Protein AF-A0A6B3L4L0-F1 (afdb_monomer_lite)

Organism: NCBI:txid2707525

Radius of gyration: 47.32 Å; chains: 1; bounding box: 108×84×125 Å

Sequence (169 aa):
MQHENDSDDEWGVDAAGSRSFTLDTERAIAKLERERYAVWNPTPVGKPAIDRDLPELSWPERTVEVLVYSVLSFEYWLSPGGLLREWIRLNVAVGVVLMVCAVILVPSLTAVLKGAVEWTLLSAEVAQNMTNMMTAMPPIILALGSMILLFKVIKRYWLNRRYEVYPSH

Foldseek 3Di:
DDDDPPDPPPPPPPPVVVVVVVVVVVVVVVVVVVVVVVVDDQDFQPDQDQDPCLVVDDPVVNVVSVVVSVVSNVCCVVCRRNVVVVVVVVVVVVVVVVVVVCVVVVVVVVVVVVVVVVVVVVVVVVVVVVVCVVVVVVVVVVVVVVVVVVVVVVVVVVVVVVVVPDDDD

pLDDT: mean 82.13, std 14.22, range [46.34, 97.69]

Structure (mmCIF, N/CA/C/O backbone):
data_AF-A0A6B3L4L0-F1
#
_entry.id   AF-A0A6B3L4L0-F1
#
loop_
_atom_site.group_PDB
_atom_site.id
_atom_site.type_symbol
_atom_site.label_atom_id
_atom_site.label_alt_id
_atom_site.label_comp_id
_atom_site.label_asym_id
_atom_site.label_entity_id
_atom_site.label_seq_id
_atom_site.pdbx_PDB_ins_code
_atom_site.Cartn_x
_atom_site.Cartn_y
_atom_site.Cartn_z
_atom_site.occupancy
_atom_site.B_iso_or_equiv
_atom_site.auth_seq_id
_atom_site.auth_comp_id
_atom_site.auth_asym_id
_atom_site.auth_atom_id
_atom_site.pdbx_PDB_model_num
ATOM 1 N N . MET A 1 1 ? -39.973 63.651 -34.130 1.00 46.34 1 MET A N 1
ATOM 2 C CA . MET A 1 1 ? -38.992 62.549 -34.173 1.00 46.34 1 MET A CA 1
ATOM 3 C C . MET A 1 1 ? -38.948 61.950 -32.780 1.00 46.34 1 MET A C 1
ATOM 5 O O . MET A 1 1 ? -38.243 62.456 -31.920 1.00 46.34 1 MET A O 1
ATOM 9 N N . GLN A 1 2 ? -39.842 60.990 -32.548 1.00 47.62 2 GLN A N 1
ATOM 10 C CA . GLN A 1 2 ? -39.912 60.161 -31.349 1.00 47.62 2 GLN A CA 1
ATOM 11 C C . GLN A 1 2 ? -38.897 59.031 -31.510 1.00 47.62 2 GLN A C 1
ATOM 13 O O . GLN A 1 2 ? -38.941 58.329 -32.516 1.00 47.62 2 GLN A O 1
ATOM 18 N N . HIS A 1 3 ? -37.989 58.888 -30.548 1.00 47.09 3 HIS A N 1
ATOM 19 C CA . HIS A 1 3 ? -37.253 57.648 -30.345 1.00 47.09 3 HIS A CA 1
ATOM 20 C C . HIS A 1 3 ? -37.710 57.083 -29.005 1.00 47.09 3 HIS A C 1
ATOM 22 O O . HIS A 1 3 ? -37.298 57.525 -27.935 1.00 47.09 3 HIS A O 1
ATOM 28 N N . GLU A 1 4 ? -38.671 56.181 -29.131 1.00 53.53 4 GLU A N 1
ATOM 29 C CA . GLU A 1 4 ? -39.141 55.228 -28.138 1.00 53.53 4 GLU A CA 1
ATOM 30 C C . GLU A 1 4 ? -37.953 54.315 -27.813 1.00 53.53 4 GLU A C 1
ATOM 32 O O . GLU A 1 4 ? -37.432 53.633 -28.696 1.00 53.53 4 GLU A O 1
ATOM 37 N N . ASN A 1 5 ? -37.437 54.417 -26.589 1.00 57.16 5 ASN A N 1
ATOM 38 C CA . ASN A 1 5 ? -36.381 53.551 -26.080 1.00 57.16 5 ASN A CA 1
ATOM 39 C C . ASN A 1 5 ? -37.052 52.564 -25.128 1.00 57.16 5 ASN A C 1
ATOM 41 O O . ASN A 1 5 ? -37.201 52.834 -23.939 1.00 57.16 5 ASN A O 1
ATOM 45 N N . ASP A 1 6 ? -37.550 51.493 -25.731 1.00 62.97 6 ASP A N 1
ATOM 46 C CA . ASP A 1 6 ? -38.245 50.373 -25.116 1.00 62.97 6 ASP A CA 1
ATOM 47 C C . ASP A 1 6 ? -37.233 49.224 -25.012 1.00 62.97 6 ASP A C 1
ATOM 49 O O . ASP A 1 6 ? -36.971 48.543 -26.002 1.00 62.97 6 ASP A O 1
ATOM 53 N N . SER A 1 7 ? -36.550 49.100 -23.868 1.00 57.28 7 SER A N 1
ATOM 54 C CA . SER A 1 7 ? -35.726 47.925 -23.536 1.00 57.28 7 SER A CA 1
ATOM 55 C C . SER A 1 7 ? -35.239 47.960 -22.081 1.00 57.28 7 SER A C 1
ATOM 57 O O . SER A 1 7 ? -34.038 47.873 -21.824 1.00 57.28 7 SER A O 1
ATOM 59 N N . ASP A 1 8 ? -36.160 48.082 -21.128 1.00 56.62 8 ASP A N 1
ATOM 60 C CA . ASP A 1 8 ? -35.908 47.692 -19.736 1.00 56.62 8 ASP A CA 1
ATOM 61 C C . ASP A 1 8 ? -36.562 46.321 -19.506 1.00 56.62 8 ASP A C 1
ATOM 63 O O . ASP A 1 8 ? -37.454 46.160 -18.677 1.00 56.62 8 ASP A O 1
ATOM 67 N N . ASP A 1 9 ? -36.121 45.320 -20.281 1.00 55.75 9 ASP A N 1
ATOM 68 C CA . ASP A 1 9 ? -36.384 43.911 -19.986 1.00 55.75 9 ASP A CA 1
ATOM 69 C C . ASP A 1 9 ? -35.550 43.527 -18.761 1.00 55.75 9 ASP A C 1
ATOM 71 O O . ASP A 1 9 ? -34.417 43.039 -18.813 1.00 55.75 9 ASP A O 1
ATOM 75 N N . GLU A 1 10 ? -36.158 43.864 -17.634 1.00 51.59 10 GLU A N 1
ATOM 76 C CA . GLU A 1 10 ? -36.036 43.302 -16.310 1.00 51.59 10 GLU A CA 1
ATOM 77 C C . GLU A 1 10 ? -35.710 41.802 -16.393 1.00 51.59 10 GLU A C 1
ATOM 79 O O . GLU A 1 10 ? -36.584 40.938 -16.481 1.00 51.59 10 GLU A O 1
ATOM 84 N N . TRP A 1 11 ? -34.413 41.480 -16.357 1.00 51.66 11 TRP A N 1
ATOM 85 C CA . TRP A 1 11 ? -33.922 40.145 -16.033 1.00 51.66 11 TRP A CA 1
ATOM 86 C C . TRP A 1 11 ? -34.330 39.840 -14.591 1.00 51.66 11 TRP A C 1
ATOM 88 O O . TRP A 1 11 ? -33.534 39.969 -13.657 1.00 51.66 11 TRP A O 1
ATOM 98 N N . GLY A 1 12 ? -35.589 39.442 -14.413 1.00 52.31 12 GLY A N 1
ATOM 99 C CA . GLY A 1 12 ? -36.105 38.765 -13.237 1.00 52.31 12 GLY A CA 1
ATOM 100 C C . GLY A 1 12 ? -35.397 37.426 -13.100 1.00 52.31 12 GLY A C 1
ATOM 101 O O . GLY A 1 12 ? -35.958 36.376 -13.385 1.00 52.31 12 GLY A O 1
ATOM 102 N N . VAL A 1 13 ? -34.123 37.467 -12.709 1.00 56.69 13 VAL A N 1
ATOM 103 C 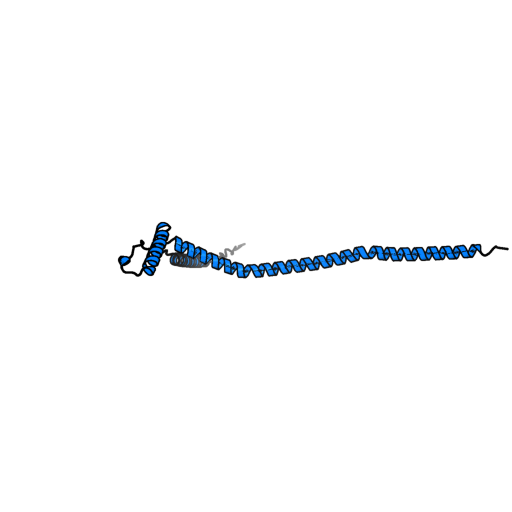CA . VAL A 1 13 ? -33.385 36.302 -12.245 1.00 56.69 13 VAL A CA 1
ATOM 104 C C . VAL A 1 13 ? -34.096 35.869 -10.977 1.00 56.69 13 VAL A C 1
ATOM 106 O O . VAL A 1 13 ? -34.010 36.532 -9.943 1.00 56.69 13 VAL A O 1
ATOM 109 N N . ASP A 1 14 ? -34.860 34.792 -11.106 1.00 59.25 14 ASP A N 1
ATOM 110 C CA . ASP A 1 14 ? -35.732 34.206 -10.103 1.00 59.25 14 ASP A CA 1
ATOM 111 C C . ASP A 1 14 ? -35.041 34.067 -8.735 1.00 59.25 14 ASP A C 1
ATOM 113 O O . ASP A 1 14 ? -34.492 33.023 -8.373 1.00 59.25 14 ASP A O 1
ATOM 117 N N . ALA A 1 15 ? -35.139 35.106 -7.900 1.00 55.16 15 ALA A N 1
ATOM 118 C CA . ALA A 1 15 ? -34.715 35.074 -6.498 1.00 55.16 15 ALA A CA 1
ATOM 119 C C . ALA A 1 15 ? -35.488 34.011 -5.683 1.00 55.16 15 ALA A C 1
ATOM 121 O O . ALA A 1 15 ? -35.109 33.675 -4.558 1.00 55.16 15 ALA A O 1
ATOM 122 N N . ALA A 1 16 ? -36.563 33.459 -6.258 1.00 55.69 16 ALA A N 1
ATOM 123 C CA . ALA A 1 16 ? -37.309 32.326 -5.731 1.00 55.69 16 ALA A CA 1
ATOM 124 C C . ALA A 1 16 ? -36.512 31.007 -5.791 1.00 55.69 16 ALA A C 1
ATOM 126 O O . ALA A 1 16 ? -36.544 30.247 -4.823 1.00 55.69 16 ALA A O 1
ATOM 127 N N . GLY A 1 17 ? -35.742 30.758 -6.860 1.00 55.22 17 GLY A N 1
ATOM 128 C CA . GLY A 1 17 ? -34.971 29.517 -7.031 1.00 55.22 17 GLY A CA 1
ATOM 129 C C . GLY A 1 17 ? -33.758 29.416 -6.100 1.00 55.22 17 GLY A C 1
ATOM 130 O O . GLY A 1 17 ? -33.412 28.334 -5.627 1.00 55.22 17 GLY A O 1
ATOM 131 N N . SER A 1 18 ? -33.151 30.555 -5.750 1.00 57.34 18 SER A N 1
ATOM 132 C CA . SER A 1 18 ? -32.036 30.580 -4.794 1.00 57.34 18 SER A CA 1
ATOM 133 C C . SER A 1 18 ? -32.479 30.291 -3.355 1.00 57.34 18 SER A C 1
ATOM 135 O O . SER A 1 18 ? -31.685 29.758 -2.585 1.00 57.34 18 SER A O 1
ATOM 137 N N . ARG A 1 19 ? -33.722 30.624 -2.971 1.00 55.78 19 ARG A N 1
ATOM 138 C CA . ARG A 1 19 ? -34.223 30.427 -1.596 1.00 55.78 19 ARG A CA 1
ATOM 139 C C . ARG A 1 19 ? -34.674 28.994 -1.314 1.00 55.78 19 ARG A C 1
ATOM 141 O O . ARG A 1 19 ? -34.557 28.539 -0.177 1.00 55.78 19 ARG A O 1
ATOM 148 N N . SER A 1 20 ? -35.180 28.271 -2.315 1.00 60.06 20 SER A N 1
ATOM 149 C CA . SER A 1 20 ? -35.562 26.862 -2.140 1.00 60.06 20 SER A CA 1
ATOM 150 C C . SER A 1 20 ? -34.340 25.963 -1.946 1.00 60.06 20 SER A C 1
ATOM 152 O O . SER A 1 20 ? -34.362 25.094 -1.079 1.00 60.06 20 SER A O 1
ATOM 154 N N . PHE A 1 21 ? -33.242 26.226 -2.667 1.00 60.34 21 PHE A N 1
ATOM 155 C CA . PHE A 1 21 ? -31.994 25.473 -2.511 1.00 60.34 21 PHE A CA 1
ATOM 156 C C . PHE A 1 21 ? -31.374 25.659 -1.116 1.00 60.34 21 PHE A C 1
ATOM 158 O O . PHE A 1 21 ? -30.970 24.681 -0.489 1.00 60.34 21 PHE A O 1
ATOM 165 N N . THR A 1 22 ? -31.370 26.886 -0.579 1.00 66.31 22 THR A N 1
ATOM 166 C CA . THR A 1 22 ? -30.826 27.152 0.764 1.00 66.31 22 THR A CA 1
ATOM 167 C C . THR A 1 22 ? -31.637 26.466 1.867 1.00 66.31 22 THR A C 1
ATOM 169 O O . THR A 1 22 ? -31.060 25.894 2.791 1.00 66.31 22 THR A O 1
ATOM 172 N N . LEU A 1 23 ? -32.971 26.445 1.752 1.00 67.75 23 LEU A N 1
ATOM 173 C CA . LEU A 1 23 ? -33.845 25.808 2.746 1.00 67.75 23 LEU A CA 1
ATOM 174 C C . LEU A 1 23 ? -33.692 24.280 2.780 1.00 67.75 23 LEU A C 1
ATOM 176 O O . LEU A 1 23 ? -33.736 23.687 3.861 1.00 67.75 23 LEU A O 1
ATOM 180 N N . ASP A 1 24 ? -33.477 23.639 1.630 1.00 75.38 24 ASP A N 1
ATOM 181 C CA . ASP A 1 24 ? -33.221 22.197 1.581 1.00 75.38 24 ASP A CA 1
ATOM 182 C C . ASP A 1 24 ? -31.823 21.840 2.101 1.00 75.38 24 ASP A C 1
ATOM 184 O O . ASP A 1 24 ? -31.673 20.837 2.807 1.00 75.38 24 ASP A O 1
ATOM 188 N N . THR A 1 25 ? -30.812 22.684 1.859 1.00 76.44 25 THR A N 1
ATOM 189 C CA . THR A 1 25 ? -29.476 22.475 2.438 1.00 76.44 25 THR A CA 1
ATOM 190 C C . THR A 1 25 ? -29.467 22.606 3.960 1.00 76.44 25 THR A C 1
ATOM 192 O O . THR A 1 25 ? -28.875 21.760 4.626 1.00 76.44 25 THR A O 1
ATOM 195 N N . GLU A 1 26 ? -30.175 23.580 4.540 1.00 80.50 26 GLU A N 1
ATOM 196 C CA . GLU A 1 26 ? -30.239 23.727 6.002 1.00 80.50 26 GLU A CA 1
ATOM 197 C C . GLU A 1 26 ? -30.971 22.559 6.669 1.00 80.50 26 GLU A C 1
ATOM 199 O O . GLU A 1 26 ? -30.533 22.053 7.704 1.00 80.50 26 GLU A O 1
ATOM 204 N N . ARG A 1 27 ? -32.045 22.055 6.048 1.00 80.81 27 ARG A N 1
ATOM 205 C CA . ARG A 1 27 ? -32.745 20.854 6.527 1.00 80.81 27 ARG A CA 1
ATOM 206 C C . ARG A 1 27 ? -31.868 19.607 6.444 1.00 80.81 27 ARG A C 1
ATOM 208 O O . ARG A 1 27 ? -31.895 18.790 7.365 1.00 80.81 27 ARG A O 1
ATOM 215 N N . ALA A 1 28 ? -31.088 19.460 5.372 1.00 79.38 28 ALA A N 1
ATOM 216 C CA . ALA A 1 28 ? -30.153 18.350 5.216 1.00 79.38 28 ALA A CA 1
ATOM 217 C C . ALA A 1 28 ? -29.017 18.412 6.251 1.00 79.38 28 ALA A C 1
ATOM 219 O O . ALA A 1 28 ? -28.707 17.395 6.871 1.00 79.38 28 ALA A O 1
ATOM 220 N N . ILE A 1 29 ? -28.453 19.597 6.500 1.00 80.50 29 ILE A N 1
ATOM 221 C CA . ILE A 1 29 ? -27.407 19.806 7.511 1.00 80.50 29 ILE A CA 1
ATOM 222 C C . ILE A 1 29 ? -27.950 19.509 8.911 1.00 80.50 29 ILE A C 1
ATOM 224 O O . ILE A 1 29 ? -27.358 18.706 9.628 1.00 80.50 29 ILE A O 1
ATOM 228 N N . ALA A 1 30 ? -29.122 20.042 9.267 1.00 81.81 30 ALA A N 1
ATOM 229 C CA . ALA A 1 30 ? -29.745 19.780 10.564 1.00 81.81 30 ALA A CA 1
ATOM 230 C C . ALA A 1 30 ? -30.062 18.286 10.775 1.00 81.81 30 ALA A C 1
ATOM 232 O O . ALA A 1 30 ? -29.947 17.767 11.889 1.00 81.81 30 ALA A O 1
ATOM 233 N N . LYS A 1 31 ? -30.435 17.569 9.705 1.00 81.12 31 LYS A N 1
ATOM 234 C CA . LYS A 1 31 ? -30.648 16.117 9.749 1.00 81.12 31 LYS A CA 1
ATOM 235 C C . LYS A 1 31 ? -29.337 15.362 9.988 1.00 81.12 31 LYS A C 1
ATOM 237 O O . LYS A 1 31 ? -29.295 14.499 10.861 1.00 81.12 31 LYS A O 1
ATOM 242 N N . LEU A 1 32 ? -28.272 15.720 9.270 1.00 76.31 32 LEU A N 1
ATOM 243 C CA . LEU A 1 32 ? -26.950 15.106 9.424 1.00 76.31 32 LEU A CA 1
ATOM 244 C C . LEU A 1 32 ? -26.335 15.387 10.795 1.00 76.31 32 LEU A C 1
ATOM 246 O O . LEU A 1 32 ? -25.721 14.497 11.374 1.00 76.31 32 LEU A O 1
ATOM 250 N N . GLU A 1 33 ? -26.503 16.590 11.341 1.00 75.81 33 GLU A N 1
ATOM 251 C CA . GLU A 1 33 ? -26.046 16.922 12.693 1.00 75.81 33 GLU A CA 1
ATOM 252 C C . GLU A 1 33 ? -26.783 16.088 13.740 1.00 75.81 33 GLU A C 1
ATOM 254 O O . GLU A 1 33 ? -26.147 15.459 14.586 1.00 75.81 33 GLU A O 1
ATOM 259 N N . ARG A 1 34 ? -28.115 15.990 13.639 1.00 71.44 34 ARG A N 1
ATOM 260 C CA . ARG A 1 34 ? -28.926 15.178 14.554 1.00 71.44 34 ARG A CA 1
ATOM 261 C C . ARG A 1 34 ? -28.559 13.688 14.485 1.00 71.44 34 ARG A C 1
ATOM 263 O O . ARG A 1 34 ? -28.505 13.035 15.524 1.00 71.44 34 ARG A O 1
ATOM 270 N N . GLU A 1 35 ? -28.255 13.163 13.298 1.00 71.75 35 GLU A N 1
ATOM 271 C CA . GLU A 1 35 ? -27.758 11.789 13.124 1.00 71.75 35 GLU A CA 1
ATOM 272 C C . GLU A 1 35 ? -26.327 11.615 13.663 1.00 71.75 35 GLU A C 1
ATOM 274 O O . GLU A 1 35 ? -26.027 10.596 14.285 1.00 71.75 35 GLU A O 1
ATOM 279 N N . ARG A 1 36 ? -25.453 12.619 13.516 1.00 62.31 36 ARG A N 1
ATOM 280 C CA . ARG A 1 36 ? -24.062 12.563 13.993 1.00 62.31 36 ARG A CA 1
ATOM 281 C C . ARG A 1 36 ? -23.975 12.489 15.523 1.00 62.31 36 ARG A C 1
ATOM 283 O O . ARG A 1 36 ? -23.164 11.724 16.042 1.00 62.31 36 ARG A O 1
ATOM 290 N N . TYR A 1 37 ? -24.825 13.221 16.245 1.00 58.19 37 TYR A N 1
ATOM 291 C CA . TYR A 1 37 ? -24.870 13.171 17.715 1.00 58.19 37 TYR A CA 1
ATOM 292 C C . TYR A 1 37 ? -25.515 11.892 18.268 1.00 58.19 37 TYR A C 1
ATOM 294 O O . TYR A 1 37 ? -25.259 11.532 19.413 1.00 58.19 37 TYR A O 1
ATOM 302 N N . ALA A 1 38 ? -26.311 11.172 17.471 1.00 60.62 38 ALA A N 1
ATOM 303 C CA . ALA A 1 38 ? -26.939 9.924 17.905 1.00 60.62 38 ALA A CA 1
ATOM 304 C C . ALA A 1 38 ? -25.959 8.735 17.952 1.00 60.62 38 ALA A C 1
ATOM 306 O O . ALA A 1 38 ? -26.200 7.769 18.674 1.00 60.62 38 ALA A O 1
ATOM 307 N N . VAL A 1 39 ? -24.855 8.793 17.200 1.00 63.97 39 VAL A N 1
ATOM 308 C CA . VAL A 1 39 ? -23.886 7.686 17.097 1.00 63.97 39 VAL A CA 1
ATOM 309 C C . VAL A 1 39 ? -22.889 7.679 18.261 1.00 63.97 39 VAL A C 1
ATOM 311 O O . VAL A 1 39 ? -22.440 6.609 18.667 1.00 63.97 39 VAL A O 1
ATOM 314 N N . TRP A 1 40 ? -22.568 8.846 18.827 1.00 62.81 40 TRP A N 1
ATOM 315 C CA . TRP A 1 40 ? -21.611 8.982 19.928 1.00 62.81 40 TRP A CA 1
ATOM 316 C C . TRP A 1 40 ? -22.325 9.297 21.246 1.00 62.81 40 TRP A C 1
ATOM 318 O O . TRP A 1 40 ? -22.396 10.448 21.674 1.00 62.81 40 TRP A O 1
ATOM 328 N N . ASN A 1 41 ? -22.856 8.262 21.896 1.00 68.25 41 ASN A N 1
ATOM 329 C CA . ASN A 1 41 ? -23.416 8.367 23.243 1.00 68.25 41 ASN A CA 1
ATOM 330 C C . ASN A 1 41 ? -22.635 7.447 24.195 1.00 68.25 41 ASN A C 1
ATOM 332 O O . ASN A 1 41 ? -23.016 6.283 24.351 1.00 68.25 41 ASN A O 1
ATOM 336 N N . PRO A 1 42 ? -21.517 7.917 24.781 1.00 65.75 42 PRO A N 1
ATOM 337 C CA . PRO A 1 42 ? -20.724 7.099 25.685 1.00 65.75 42 PRO A CA 1
ATOM 338 C C . PRO A 1 42 ? -21.568 6.777 26.919 1.00 65.75 42 PRO A C 1
ATOM 340 O O . PRO A 1 42 ? -21.887 7.650 27.725 1.00 65.75 42 PRO A O 1
ATOM 343 N N . THR A 1 43 ? -21.968 5.514 27.058 1.00 72.56 43 THR A N 1
ATOM 344 C CA . THR A 1 43 ? -22.654 5.051 28.263 1.00 72.56 43 THR A CA 1
ATOM 345 C C . THR A 1 43 ? -21.654 5.061 29.417 1.00 72.56 43 THR A C 1
ATOM 347 O O . THR A 1 43 ? -20.642 4.358 29.322 1.00 72.56 43 THR A O 1
ATOM 350 N N . PRO A 1 44 ? -21.902 5.832 30.490 1.00 73.44 44 PRO A N 1
ATOM 351 C CA . PRO A 1 44 ? -20.994 5.891 31.624 1.00 73.44 44 PRO A CA 1
ATOM 352 C C . PRO A 1 44 ? -20.833 4.501 32.241 1.00 73.44 44 PRO A C 1
ATOM 354 O O . PRO A 1 44 ? -21.800 3.749 32.384 1.00 73.44 44 PRO A O 1
ATOM 357 N N . VAL A 1 45 ? -19.594 4.158 32.589 1.00 73.81 45 VAL A N 1
ATOM 358 C CA . VAL A 1 45 ? -19.277 2.871 33.208 1.00 73.81 45 VAL A CA 1
ATOM 359 C C . VAL A 1 45 ? -19.746 2.927 34.660 1.00 73.81 45 VAL A C 1
ATOM 361 O O . VAL A 1 45 ? -19.404 3.851 35.400 1.00 73.81 45 VAL A O 1
ATOM 364 N N . GLY A 1 46 ? -20.566 1.956 35.069 1.00 79.00 46 GLY A N 1
ATOM 365 C CA . GLY A 1 46 ? -21.018 1.846 36.454 1.00 79.00 46 GLY A CA 1
ATOM 366 C C . GLY A 1 46 ? -19.827 1.706 37.401 1.00 79.00 46 GLY A C 1
ATOM 367 O O . GLY A 1 46 ? -18.833 1.065 37.063 1.00 79.00 46 GLY A O 1
ATOM 368 N N . LYS A 1 47 ? -19.912 2.310 38.591 1.00 82.75 47 LYS A N 1
ATOM 369 C CA . LYS A 1 47 ? -18.853 2.183 39.597 1.00 82.75 47 LYS A CA 1
ATOM 370 C C . LYS A 1 47 ? -18.630 0.690 39.897 1.00 82.75 47 LYS A C 1
ATOM 372 O O . LYS A 1 47 ? -19.604 0.019 40.246 1.00 82.75 47 LYS A O 1
ATOM 377 N N . PRO A 1 48 ? -17.393 0.175 39.792 1.00 84.38 48 PRO A N 1
ATOM 378 C CA . PRO A 1 48 ? -17.110 -1.224 40.076 1.00 84.38 48 PRO A CA 1
ATOM 379 C C . PRO A 1 48 ? -17.467 -1.519 41.533 1.00 84.38 48 PRO A C 1
ATOM 381 O O . PRO A 1 48 ? -17.064 -0.795 42.449 1.00 84.38 48 PRO A O 1
ATOM 384 N N . ALA A 1 49 ? -18.254 -2.566 41.741 1.00 85.69 49 ALA A N 1
ATOM 385 C CA . ALA A 1 49 ? -18.626 -3.062 43.054 1.00 85.69 49 ALA A CA 1
ATOM 386 C C . ALA A 1 49 ? -18.123 -4.498 43.174 1.00 85.69 49 ALA A C 1
ATOM 388 O O . ALA A 1 49 ? -18.256 -5.276 42.235 1.00 85.69 49 ALA A O 1
ATOM 389 N N . ILE A 1 50 ? -17.514 -4.819 44.313 1.00 85.81 50 ILE A N 1
ATOM 390 C CA . ILE A 1 50 ? -17.115 -6.192 44.625 1.00 85.81 50 ILE A CA 1
ATOM 391 C C . ILE A 1 50 ? -18.399 -6.993 44.840 1.00 85.81 50 ILE A C 1
ATOM 393 O O . ILE A 1 50 ? -19.264 -6.552 45.607 1.00 85.81 50 ILE A O 1
ATOM 397 N N . ASP A 1 51 ? -18.519 -8.137 44.167 1.00 85.69 51 ASP A N 1
ATOM 398 C CA . ASP A 1 51 ? -19.646 -9.040 44.373 1.00 85.69 51 ASP A CA 1
ATOM 399 C C . ASP A 1 51 ? -19.706 -9.474 45.845 1.00 85.69 51 ASP A C 1
ATOM 401 O O . ASP A 1 51 ? -18.690 -9.798 46.466 1.00 85.69 51 ASP A O 1
ATOM 405 N N . ARG A 1 52 ? -20.900 -9.433 46.435 1.00 86.00 52 ARG A N 1
ATOM 406 C CA . ARG A 1 52 ? -21.105 -9.802 47.842 1.00 86.00 52 ARG A CA 1
ATOM 407 C C . ARG A 1 52 ? -20.942 -11.299 48.054 1.00 86.00 52 ARG A C 1
ATOM 409 O O . ARG A 1 52 ? -20.523 -11.702 49.138 1.00 86.00 52 ARG A O 1
ATOM 416 N N . ASP A 1 53 ? -21.176 -12.076 47.004 1.00 88.69 53 ASP A N 1
ATOM 417 C CA . ASP A 1 53 ? -21.154 -13.531 47.054 1.00 88.69 53 ASP A CA 1
ATOM 418 C C . ASP A 1 53 ? -19.757 -14.098 46.754 1.00 88.69 53 ASP A C 1
ATOM 420 O O . ASP A 1 53 ? -19.566 -15.309 46.801 1.00 88.69 53 ASP A O 1
ATOM 424 N N . LEU A 1 54 ? -18.730 -13.249 46.563 1.00 86.50 54 LEU A N 1
ATOM 425 C CA . LEU A 1 54 ? -17.321 -13.643 46.361 1.00 86.50 54 LEU A CA 1
ATOM 426 C C . LEU A 1 54 ? -16.820 -14.786 47.278 1.00 86.50 54 LEU A C 1
ATOM 428 O O . LEU A 1 54 ? -16.059 -15.639 46.809 1.00 86.50 54 LEU A O 1
ATOM 432 N N . PRO A 1 55 ? -17.187 -14.836 48.579 1.00 88.50 55 PRO A N 1
ATOM 433 C CA . PRO A 1 55 ? -16.772 -15.908 49.483 1.00 88.50 55 PRO A CA 1
ATOM 434 C C . PRO A 1 55 ? -17.420 -17.267 49.194 1.00 88.50 55 PRO A C 1
ATOM 436 O O . PRO A 1 55 ? -16.951 -18.267 49.741 1.00 88.50 55 PRO A O 1
ATOM 439 N N . GLU A 1 56 ? -18.465 -17.321 48.373 1.00 92.00 56 GLU A N 1
ATOM 440 C CA . GLU A 1 56 ? -19.241 -18.521 48.048 1.00 92.00 56 GLU A CA 1
ATOM 441 C C . GLU A 1 56 ? -18.810 -19.157 46.715 1.00 92.00 56 GLU A C 1
ATOM 443 O O . GLU A 1 56 ? -18.977 -20.362 46.534 1.00 92.00 56 GLU A O 1
ATOM 448 N N . LEU A 1 57 ? -18.158 -18.398 45.820 1.00 89.88 57 LEU A N 1
ATOM 449 C CA . LEU A 1 57 ? -17.661 -18.911 44.533 1.00 89.88 57 LEU A CA 1
ATOM 450 C C . LEU A 1 57 ? -16.520 -19.929 44.693 1.00 89.88 57 LEU A C 1
ATOM 452 O O . LEU A 1 57 ? -15.811 -19.958 45.706 1.00 89.88 57 LEU A O 1
ATOM 456 N N . SER A 1 58 ? -16.283 -20.756 43.676 1.00 91.75 58 SER A N 1
ATOM 457 C CA . SER A 1 58 ? -15.130 -21.663 43.649 1.00 91.75 58 SER A CA 1
ATOM 458 C C . SER A 1 58 ? -13.807 -20.902 43.454 1.00 91.75 58 SER A C 1
ATOM 460 O O . SER A 1 58 ? -13.779 -19.768 42.979 1.00 91.75 58 SER A O 1
ATOM 462 N N . TRP A 1 59 ? -12.676 -21.510 43.830 1.00 92.12 59 TRP A N 1
ATOM 463 C CA . TRP A 1 59 ? -11.351 -20.868 43.750 1.00 92.12 59 TRP A CA 1
ATOM 464 C C . TRP A 1 59 ? -11.023 -20.268 42.359 1.00 92.12 59 TRP A C 1
ATOM 466 O O . TRP A 1 59 ? -10.554 -19.128 42.300 1.00 92.12 59 TRP A O 1
ATOM 476 N N . PRO A 1 60 ? -11.297 -20.960 41.232 1.00 93.62 60 PRO A N 1
ATOM 477 C CA . PRO A 1 60 ? -11.070 -20.404 39.898 1.00 93.62 60 PRO A CA 1
ATOM 478 C C . PRO A 1 60 ? -11.965 -19.198 39.604 1.00 93.62 60 PRO A C 1
ATOM 480 O O . PRO A 1 60 ? -11.477 -18.173 39.131 1.00 93.62 60 PRO A O 1
ATOM 483 N N . GLU A 1 61 ? -13.252 -19.293 39.932 1.00 91.56 61 GLU A N 1
ATOM 484 C CA . GLU A 1 61 ? -14.226 -18.230 39.676 1.00 91.56 61 GLU A CA 1
ATOM 485 C C . GLU A 1 61 ? -13.910 -16.974 40.490 1.00 91.56 61 GLU A C 1
ATOM 487 O O . GLU A 1 61 ? -13.941 -15.876 39.946 1.00 91.56 61 GLU A O 1
ATOM 492 N N . ARG A 1 62 ? -13.472 -17.121 41.749 1.00 90.31 62 ARG A N 1
ATOM 493 C CA . ARG A 1 62 ? -12.976 -15.989 42.552 1.00 90.31 62 ARG A CA 1
ATOM 494 C C . ARG A 1 62 ? -11.805 -15.280 41.886 1.00 90.31 62 ARG A C 1
ATOM 496 O O . ARG A 1 62 ? -11.715 -14.059 41.937 1.00 90.31 62 ARG A O 1
ATOM 503 N N . THR A 1 63 ? -10.898 -16.039 41.276 1.00 92.06 63 THR A N 1
ATOM 504 C CA . THR A 1 63 ? -9.717 -15.465 40.618 1.00 92.06 63 THR A CA 1
ATOM 505 C C . THR A 1 63 ? -10.124 -14.669 39.376 1.00 92.06 63 THR A C 1
ATOM 507 O O . THR A 1 63 ? -9.605 -13.576 39.147 1.00 92.06 63 THR A O 1
ATOM 510 N N . VAL A 1 64 ? -11.082 -15.193 38.602 1.00 93.50 64 VAL A N 1
ATOM 511 C CA . VAL A 1 64 ? -11.674 -14.496 37.452 1.00 93.50 64 VAL A CA 1
ATOM 512 C C . VAL A 1 64 ? -12.390 -13.227 37.906 1.00 93.50 64 VAL A C 1
ATOM 514 O O . VAL A 1 64 ? -12.139 -12.170 37.337 1.00 93.50 64 VAL A O 1
ATOM 517 N N . GLU A 1 65 ? -13.196 -13.297 38.962 1.00 91.50 65 GLU A N 1
ATOM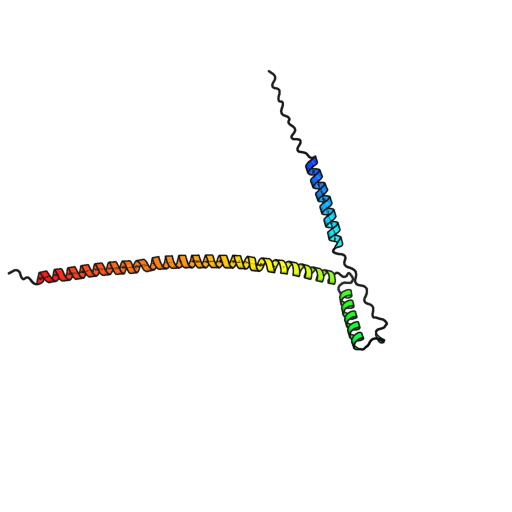 518 C CA . GLU A 1 65 ? -13.964 -12.153 39.461 1.00 91.50 65 GLU A CA 1
ATOM 519 C C . GLU A 1 65 ? -13.052 -11.028 39.974 1.00 91.50 65 GLU A C 1
ATOM 521 O O . GLU A 1 65 ? -13.258 -9.856 39.665 1.00 91.50 65 GLU A O 1
ATOM 526 N N . VAL A 1 66 ? -11.963 -11.369 40.674 1.00 92.31 66 VAL A N 1
ATOM 527 C CA . VAL A 1 66 ? -10.948 -10.390 41.104 1.00 92.31 66 VAL A CA 1
ATOM 528 C C . VAL A 1 66 ? -10.247 -9.740 39.905 1.00 92.31 66 VAL A C 1
ATOM 530 O O . VAL A 1 66 ? -9.978 -8.534 39.928 1.00 92.31 66 VAL A O 1
ATOM 533 N N . LEU A 1 67 ? -9.958 -10.505 38.847 1.00 91.06 67 LEU A N 1
ATOM 534 C CA . LEU A 1 67 ? -9.388 -9.975 37.604 1.00 91.06 67 LEU A CA 1
ATOM 535 C C . LEU A 1 67 ? -10.365 -9.035 36.894 1.00 91.06 67 LEU A C 1
ATOM 537 O O . LEU A 1 67 ? -9.976 -7.928 36.523 1.00 91.06 67 LEU A O 1
ATOM 541 N N . VAL A 1 68 ? -11.627 -9.444 36.752 1.00 89.56 68 VAL A N 1
ATOM 542 C CA . VAL A 1 68 ? -12.704 -8.635 36.166 1.00 89.56 68 VAL A CA 1
ATOM 543 C C . VAL A 1 68 ? -12.856 -7.333 36.950 1.00 89.56 68 VAL A C 1
ATOM 545 O O . VAL A 1 68 ? -12.755 -6.256 36.364 1.00 89.56 68 VAL A O 1
ATOM 548 N N . TYR A 1 69 ? -12.962 -7.400 38.279 1.00 90.94 69 TYR A N 1
ATOM 549 C CA . TYR A 1 69 ? -13.034 -6.218 39.137 1.00 90.94 69 TYR A CA 1
ATOM 550 C C . TYR A 1 69 ? -11.812 -5.303 38.979 1.00 90.94 69 TYR A C 1
ATOM 552 O O . TYR A 1 69 ? -11.962 -4.080 38.927 1.00 90.94 69 TYR A O 1
ATOM 560 N N . SER A 1 70 ? -10.606 -5.867 38.868 1.00 90.44 70 SER A N 1
ATOM 561 C CA . SER A 1 70 ? -9.376 -5.089 38.663 1.00 90.44 70 SER A CA 1
ATOM 562 C C . SER A 1 70 ? -9.381 -4.361 37.317 1.00 90.44 70 SER A C 1
ATOM 564 O O . SER A 1 70 ? -9.031 -3.182 37.261 1.00 90.44 70 SER A O 1
ATOM 566 N N . VAL A 1 71 ? -9.828 -5.026 36.248 1.00 86.06 71 VAL A N 1
ATOM 567 C CA . VAL A 1 71 ? -9.956 -4.434 34.907 1.00 86.06 71 VAL A CA 1
ATOM 568 C C . VAL A 1 71 ? -11.020 -3.334 34.894 1.00 86.06 71 VAL A C 1
ATOM 570 O O . VAL A 1 71 ? -10.725 -2.232 34.437 1.00 86.06 71 VAL A O 1
ATOM 573 N N . LEU A 1 72 ? -12.209 -3.575 35.459 1.00 84.31 72 LEU A N 1
ATOM 574 C CA . LEU A 1 72 ? -13.261 -2.556 35.568 1.00 84.31 72 LEU A CA 1
ATOM 575 C C . LEU A 1 72 ? -12.841 -1.373 36.451 1.00 84.31 72 LEU A C 1
ATOM 577 O O . LEU A 1 72 ? -13.174 -0.230 36.152 1.00 84.31 72 LEU A O 1
ATOM 581 N N . SER A 1 73 ? -12.087 -1.621 37.525 1.00 85.69 73 SER A N 1
ATOM 582 C CA . SER A 1 73 ? -11.543 -0.559 38.382 1.00 85.69 73 SER A CA 1
ATOM 583 C C . SER A 1 73 ? -10.507 0.284 37.662 1.00 85.69 73 SER A C 1
ATOM 585 O O . SER A 1 73 ? -10.515 1.507 37.797 1.00 85.69 73 SER A O 1
ATOM 587 N N . PHE A 1 74 ? -9.650 -0.348 36.865 1.00 84.19 74 PHE A N 1
ATOM 588 C CA . PHE A 1 74 ? -8.682 0.350 36.034 1.00 84.19 74 PHE A CA 1
ATOM 589 C C . PHE A 1 74 ? -9.370 1.167 34.932 1.00 84.19 74 PHE A C 1
ATOM 591 O O . PHE A 1 74 ? -9.032 2.333 34.737 1.00 84.19 74 PHE A O 1
ATOM 598 N N . GLU A 1 75 ? -10.385 0.604 34.271 1.00 83.31 75 GLU A N 1
ATOM 599 C CA . GLU A 1 75 ? -11.195 1.302 33.265 1.00 83.31 75 GLU A CA 1
ATOM 600 C C . GLU A 1 75 ? -11.931 2.506 33.869 1.00 83.31 75 GLU A C 1
ATOM 602 O O . GLU A 1 75 ? -11.848 3.607 33.324 1.00 83.31 75 GLU A O 1
ATOM 607 N N . TYR A 1 76 ? -12.577 2.334 35.026 1.00 82.94 76 TYR A N 1
ATOM 608 C CA . TYR A 1 76 ? -13.253 3.419 35.741 1.00 82.94 76 TYR A CA 1
ATOM 609 C C . TYR A 1 76 ? -12.272 4.500 36.220 1.00 82.94 76 TYR A C 1
ATOM 611 O O . TYR A 1 76 ? -12.601 5.685 36.186 1.00 82.94 76 TYR A O 1
ATOM 619 N N . TRP A 1 77 ? -11.061 4.118 36.643 1.00 81.44 77 TRP A N 1
ATOM 620 C CA . TRP A 1 77 ? -10.020 5.063 37.057 1.00 81.44 77 TRP A CA 1
ATOM 621 C C . TRP A 1 77 ? -9.490 5.896 35.885 1.00 81.44 77 TRP A C 1
ATOM 623 O O . TRP A 1 77 ? -9.331 7.109 36.018 1.00 81.44 77 TRP A O 1
ATOM 633 N N . LEU A 1 78 ? -9.261 5.271 34.727 1.00 79.19 78 LEU A N 1
ATOM 634 C CA . LEU A 1 78 ? -8.832 5.969 33.513 1.00 79.19 78 LEU A CA 1
ATOM 635 C C . LEU A 1 78 ? -9.947 6.805 32.883 1.00 79.19 78 LEU A C 1
ATOM 637 O O . LEU A 1 78 ? -9.680 7.858 32.304 1.00 79.19 78 LEU A O 1
ATOM 641 N N . SER A 1 79 ? -11.188 6.322 32.932 1.00 76.69 79 SER A N 1
ATOM 642 C CA . SER A 1 79 ? -12.304 6.943 32.235 1.00 76.69 79 SER A CA 1
ATOM 643 C C . SER A 1 79 ? -13.650 6.641 32.901 1.00 76.69 79 SER A C 1
ATOM 645 O O . SER A 1 79 ? -14.398 5.776 32.439 1.00 76.69 79 SER A O 1
ATOM 647 N N . PRO A 1 80 ? -14.047 7.420 33.923 1.00 73.25 80 PRO A N 1
ATOM 648 C CA . PRO A 1 80 ? -15.359 7.249 34.551 1.00 73.25 80 PRO A CA 1
ATOM 649 C C . PRO A 1 80 ? -16.519 7.532 33.575 1.00 73.25 80 PRO A C 1
ATOM 651 O O . PRO A 1 80 ? -17.636 7.065 33.773 1.00 73.25 80 PRO A O 1
ATOM 654 N N . GLY A 1 81 ? -16.255 8.271 32.490 1.00 75.69 81 GLY A N 1
ATOM 655 C CA . GLY A 1 81 ? -17.229 8.593 31.444 1.00 75.69 81 GLY A CA 1
ATOM 656 C C . GLY A 1 81 ? -17.291 7.614 30.264 1.00 75.69 81 GLY A C 1
ATOM 657 O O . GLY A 1 81 ? -18.008 7.904 29.316 1.00 75.69 81 GLY A O 1
ATOM 658 N N . GLY A 1 82 ? -16.534 6.508 30.258 1.00 72.56 82 GLY A N 1
ATOM 659 C CA . GLY A 1 82 ? -16.541 5.543 29.141 1.00 72.56 82 GLY A CA 1
ATOM 660 C C . GLY A 1 82 ? -15.830 6.014 27.859 1.00 72.56 82 GLY A C 1
ATOM 661 O O . GLY A 1 82 ? -15.918 5.361 26.820 1.00 72.56 82 GLY A O 1
ATOM 662 N N . LEU A 1 83 ? -15.080 7.120 27.924 1.00 76.12 83 LEU A N 1
ATOM 663 C CA . LEU A 1 83 ? -14.298 7.666 26.806 1.00 76.12 83 LEU A CA 1
ATOM 664 C C . LEU A 1 83 ? -13.251 6.678 26.281 1.00 76.12 83 LEU A C 1
ATOM 666 O O . LEU A 1 83 ? -13.005 6.660 25.082 1.00 76.12 83 LEU A O 1
ATOM 670 N N . LEU A 1 84 ? -12.640 5.853 27.140 1.00 80.19 84 LEU A N 1
ATOM 671 C CA . LEU A 1 84 ? -11.582 4.924 26.720 1.00 80.19 84 LEU A CA 1
ATOM 672 C C . LEU A 1 84 ? -12.111 3.839 25.769 1.00 80.19 84 LEU A C 1
ATOM 674 O O . LEU A 1 84 ? -11.493 3.559 24.741 1.00 80.19 84 LEU A O 1
ATOM 678 N N . ARG A 1 85 ? -13.274 3.259 26.082 1.00 77.56 85 ARG A N 1
ATOM 679 C CA . ARG A 1 85 ? -13.914 2.234 25.250 1.00 77.56 85 ARG A CA 1
ATOM 680 C C . ARG A 1 85 ? -14.318 2.797 23.895 1.00 77.56 85 ARG A C 1
ATOM 682 O O . ARG A 1 85 ? -14.060 2.173 22.865 1.00 77.56 85 ARG A O 1
ATOM 689 N N . GLU A 1 86 ? -14.894 3.993 23.891 1.00 79.81 86 GLU A N 1
ATOM 690 C CA . GLU A 1 86 ? -15.302 4.644 22.651 1.00 79.81 86 GLU A CA 1
ATOM 691 C C . GLU A 1 86 ? -14.085 5.125 21.837 1.00 79.81 86 GLU A C 1
ATOM 693 O O . GLU A 1 86 ? -14.079 5.029 20.611 1.00 79.81 86 GLU A O 1
ATOM 698 N N . TRP A 1 87 ? -12.995 5.530 22.499 1.00 80.38 87 TRP A N 1
ATOM 699 C CA . TRP A 1 87 ? -11.718 5.840 21.850 1.00 80.38 87 TRP A CA 1
ATOM 700 C C . TRP A 1 87 ? -11.091 4.604 21.199 1.00 80.38 87 TRP A C 1
ATOM 702 O O . TRP A 1 87 ? -10.651 4.675 20.051 1.00 80.38 87 TRP A O 1
ATOM 712 N N . ILE A 1 88 ? -11.092 3.446 21.869 1.00 85.50 88 ILE A N 1
ATOM 713 C CA . ILE A 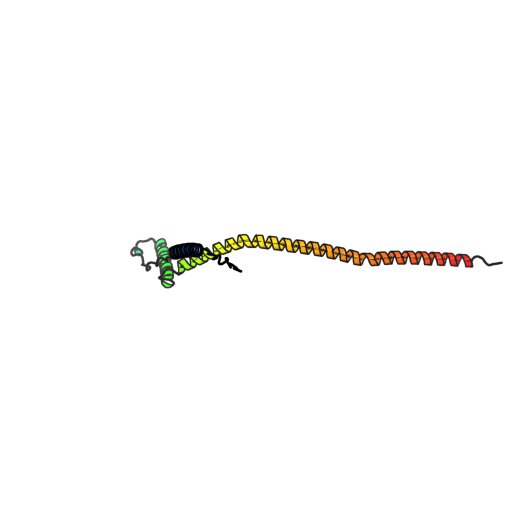1 88 ? -10.642 2.183 21.261 1.00 85.50 88 ILE A CA 1
ATOM 714 C C . ILE A 1 88 ? -11.536 1.826 20.069 1.00 85.50 88 ILE A C 1
ATOM 716 O O . ILE A 1 88 ? -11.021 1.498 19.002 1.00 85.50 88 ILE A O 1
ATOM 720 N N . ARG A 1 89 ? -12.862 1.939 20.205 1.00 84.12 89 ARG A N 1
ATOM 721 C CA . ARG A 1 89 ? -13.807 1.664 19.114 1.00 84.12 89 ARG A CA 1
ATOM 722 C C . ARG A 1 89 ? -13.569 2.573 17.908 1.00 84.12 89 ARG A C 1
ATOM 724 O O . ARG A 1 89 ? -13.578 2.083 16.780 1.00 84.12 89 ARG A O 1
ATOM 731 N N . LEU A 1 90 ? -13.300 3.858 18.140 1.00 85.19 90 LEU A N 1
ATOM 732 C CA . LEU A 1 90 ? -12.941 4.816 17.097 1.00 85.19 90 LEU A CA 1
ATOM 733 C C . LEU A 1 90 ? -11.634 4.416 16.409 1.00 85.19 90 LEU A C 1
ATOM 735 O O . LEU A 1 90 ? -11.591 4.367 15.185 1.00 85.19 90 LEU A O 1
ATOM 739 N N . ASN A 1 91 ? -10.589 4.083 17.170 1.00 91.31 91 ASN A N 1
ATOM 740 C CA . ASN A 1 91 ? -9.310 3.652 16.599 1.00 91.31 91 ASN A CA 1
ATOM 741 C C . ASN A 1 91 ? -9.446 2.366 15.784 1.00 91.31 91 ASN A C 1
ATOM 743 O O . ASN A 1 91 ? -8.873 2.270 14.704 1.00 91.31 91 ASN A O 1
ATOM 747 N N . VAL A 1 92 ? -10.231 1.397 16.259 1.00 92.00 92 VAL A N 1
ATOM 748 C CA . VAL A 1 92 ? -10.521 0.170 15.508 1.00 92.00 92 VAL A CA 1
ATOM 749 C C . VAL A 1 92 ? -11.284 0.499 14.226 1.00 92.00 92 VAL A C 1
ATOM 751 O O . VAL A 1 92 ? -10.906 0.016 13.163 1.00 92.00 92 VAL A O 1
ATOM 754 N N . ALA A 1 93 ? -12.306 1.356 14.285 1.00 89.25 93 ALA A N 1
ATOM 755 C CA . ALA A 1 93 ? -13.058 1.771 13.101 1.00 89.25 93 ALA A CA 1
ATOM 756 C C . ALA A 1 93 ? -12.167 2.495 12.078 1.00 89.25 93 ALA A C 1
ATOM 758 O O . ALA A 1 93 ? -12.178 2.149 10.897 1.00 89.25 93 ALA A O 1
ATOM 759 N N . VAL A 1 94 ? -11.343 3.445 12.529 1.00 93.44 94 VAL A N 1
ATOM 7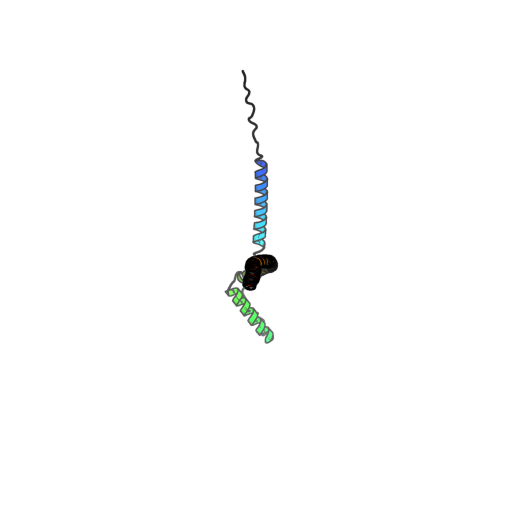60 C CA . VAL A 1 94 ? -10.356 4.141 11.690 1.00 93.44 94 VAL A CA 1
ATOM 761 C C . VAL A 1 94 ? -9.353 3.148 11.109 1.00 93.44 94 VAL A C 1
ATOM 763 O O . VAL A 1 94 ? -9.078 3.192 9.913 1.00 93.44 94 VAL A O 1
ATOM 766 N N . GLY A 1 95 ? -8.854 2.213 11.918 1.00 96.25 95 GLY A N 1
ATOM 767 C CA . GLY A 1 95 ? -7.944 1.159 11.483 1.00 96.25 95 GLY A CA 1
ATOM 768 C C . GLY A 1 95 ? -8.544 0.284 10.384 1.00 96.25 95 GLY A C 1
ATOM 769 O O . GLY A 1 95 ? -7.881 0.036 9.382 1.00 96.25 95 GLY A O 1
ATOM 770 N N . VAL A 1 96 ? -9.813 -0.117 10.514 1.00 95.94 96 VAL A N 1
ATOM 771 C CA . VAL A 1 96 ? -10.534 -0.882 9.482 1.00 95.94 96 VAL A CA 1
ATOM 772 C C . VAL A 1 96 ? -10.684 -0.067 8.199 1.00 95.94 96 VAL A C 1
ATOM 774 O O . VAL A 1 96 ? -10.402 -0.580 7.120 1.00 95.94 96 VAL A O 1
ATOM 777 N N . VAL A 1 97 ? -11.068 1.209 8.290 1.00 96.12 97 VAL A N 1
ATOM 778 C CA . VAL A 1 97 ? -11.183 2.083 7.111 1.00 96.12 97 VAL A CA 1
ATOM 779 C C . VAL A 1 97 ? -9.831 2.240 6.413 1.00 96.12 97 VAL A C 1
ATOM 781 O O . VAL A 1 97 ? -9.743 2.069 5.198 1.00 96.12 97 VAL A O 1
ATOM 784 N N . LEU A 1 98 ? -8.761 2.502 7.167 1.00 96.62 98 LEU A N 1
ATOM 785 C CA . LEU A 1 98 ? -7.406 2.607 6.623 1.00 96.62 98 LEU A CA 1
ATOM 786 C C . LEU A 1 98 ? -6.936 1.290 6.006 1.00 96.62 98 LEU A C 1
ATOM 788 O O . LEU A 1 98 ? -6.323 1.312 4.942 1.00 96.62 98 LEU A O 1
ATOM 792 N N . MET A 1 99 ? -7.251 0.155 6.629 1.00 96.75 99 MET A N 1
ATOM 793 C CA . MET A 1 99 ? -6.947 -1.168 6.090 1.00 96.75 99 MET A CA 1
ATOM 794 C C . MET A 1 99 ? -7.645 -1.383 4.746 1.00 96.75 99 MET A C 1
ATOM 796 O O . MET A 1 99 ? -6.994 -1.795 3.790 1.00 96.75 99 MET A O 1
ATOM 800 N N . VAL A 1 100 ? -8.938 -1.064 4.640 1.00 97.06 100 VAL A N 1
ATOM 801 C CA . VAL A 1 100 ? -9.691 -1.167 3.380 1.00 97.06 100 VAL A CA 1
ATOM 802 C C . VAL A 1 100 ? -9.079 -0.260 2.313 1.00 97.06 100 VAL A C 1
ATOM 804 O O . VAL A 1 100 ? -8.797 -0.718 1.205 1.00 97.06 100 VAL A O 1
ATOM 807 N N . CYS A 1 101 ? -8.793 0.999 2.654 1.00 96.06 101 CYS A N 1
ATOM 808 C CA . CYS A 1 101 ? -8.120 1.929 1.751 1.00 96.06 101 CYS A CA 1
ATOM 809 C C . CYS A 1 101 ? -6.761 1.389 1.290 1.00 96.06 101 CYS A C 1
ATOM 811 O O . CYS A 1 101 ? -6.464 1.436 0.101 1.00 96.06 101 CYS A O 1
ATOM 813 N N . ALA A 1 102 ? -5.953 0.838 2.197 1.00 96.69 102 ALA A N 1
ATOM 814 C CA . ALA A 1 102 ? -4.652 0.267 1.870 1.00 96.69 102 ALA A CA 1
ATOM 815 C C . ALA A 1 102 ? -4.782 -0.951 0.947 1.00 96.69 102 ALA A C 1
ATOM 817 O O . ALA A 1 102 ? -4.087 -1.025 -0.062 1.00 96.69 102 ALA A O 1
ATOM 818 N N . VAL A 1 103 ? -5.706 -1.871 1.234 1.00 97.69 103 VAL A N 1
ATOM 819 C CA . VAL A 1 103 ? -5.952 -3.061 0.404 1.00 97.69 103 VAL A CA 1
ATOM 820 C C . VAL A 1 103 ? -6.367 -2.682 -1.019 1.00 97.69 103 VAL A C 1
ATOM 822 O O . VAL A 1 103 ? -6.000 -3.384 -1.955 1.00 97.69 103 VAL A O 1
ATOM 825 N N . ILE A 1 104 ? -7.077 -1.569 -1.209 1.00 97.44 104 ILE A N 1
ATOM 826 C CA . ILE A 1 104 ? -7.478 -1.084 -2.539 1.00 97.44 104 ILE A CA 1
ATOM 827 C C . ILE A 1 104 ? -6.342 -0.299 -3.218 1.00 97.44 104 ILE A C 1
ATOM 829 O O . ILE A 1 104 ? -6.050 -0.497 -4.403 1.00 97.44 104 ILE A O 1
ATOM 833 N N . LEU A 1 105 ? -5.684 0.599 -2.482 1.00 97.50 105 LEU A N 1
ATOM 834 C CA . LEU A 1 105 ? -4.689 1.521 -3.033 1.00 97.50 105 LEU A CA 1
ATOM 835 C C . LEU A 1 105 ? -3.352 0.846 -3.327 1.00 97.50 105 LEU A C 1
ATOM 837 O O . LEU A 1 105 ? -2.768 1.106 -4.374 1.00 97.50 105 LEU A O 1
ATOM 841 N N . VAL A 1 106 ? -2.864 -0.022 -2.441 1.00 97.12 106 VAL A N 1
ATOM 842 C CA . VAL A 1 106 ? -1.551 -0.671 -2.580 1.00 97.12 106 VAL A CA 1
ATOM 843 C C . VAL A 1 106 ? -1.419 -1.468 -3.886 1.00 97.12 106 VAL A C 1
ATOM 845 O O . VAL A 1 106 ? -0.451 -1.218 -4.612 1.00 97.12 106 VAL A O 1
ATOM 848 N N . PRO A 1 107 ? -2.338 -2.387 -4.254 1.00 96.38 107 PRO A N 1
ATOM 849 C CA . PRO A 1 107 ? -2.223 -3.121 -5.514 1.00 96.38 107 PRO A CA 1
ATOM 850 C C . PRO A 1 107 ? -2.367 -2.204 -6.730 1.00 96.38 107 PRO A C 1
ATOM 852 O O . PRO A 1 107 ? -1.625 -2.371 -7.695 1.00 96.38 107 PRO A O 1
ATOM 855 N N . SER A 1 108 ? -3.250 -1.203 -6.666 1.00 96.38 108 SER A N 1
ATOM 856 C CA . SER A 1 108 ? -3.437 -0.220 -7.740 1.00 96.38 108 SER A CA 1
ATOM 857 C C . SER A 1 108 ? -2.159 0.586 -7.990 1.00 96.38 108 SER A C 1
ATOM 859 O O . SER A 1 108 ? -1.680 0.671 -9.119 1.00 96.38 108 SER A O 1
ATOM 861 N N . LEU A 1 109 ? -1.550 1.111 -6.923 1.00 96.69 109 LEU A N 1
ATOM 862 C CA . LEU A 1 109 ? -0.295 1.856 -6.990 1.00 96.69 109 LEU A CA 1
ATOM 863 C C . LEU A 1 109 ? 0.849 0.969 -7.493 1.00 96.69 109 LEU A C 1
ATOM 865 O O . LEU A 1 109 ? 1.623 1.377 -8.355 1.00 96.69 109 LEU A O 1
ATOM 869 N N . THR A 1 110 ? 0.922 -0.269 -7.000 1.00 97.12 110 THR A N 1
ATOM 870 C CA . THR A 1 110 ? 1.927 -1.249 -7.430 1.00 97.12 110 THR A CA 1
ATOM 871 C C . THR A 1 110 ? 1.781 -1.587 -8.913 1.00 97.12 110 THR A C 1
ATOM 873 O O . THR A 1 110 ? 2.789 -1.698 -9.605 1.00 97.12 110 THR A O 1
ATOM 876 N N . ALA A 1 111 ? 0.556 -1.727 -9.425 1.00 96.50 111 ALA A N 1
ATOM 877 C CA . ALA A 1 111 ? 0.311 -1.990 -10.841 1.00 96.50 111 ALA A CA 1
ATOM 878 C C . ALA A 1 111 ? 0.801 -0.833 -11.726 1.00 96.50 111 ALA A C 1
ATOM 880 O O . ALA A 1 111 ? 1.493 -1.069 -12.715 1.00 96.50 111 ALA A O 1
ATOM 881 N N . VAL A 1 112 ? 0.521 0.412 -11.331 1.00 97.19 112 VAL A N 1
ATOM 882 C CA . VAL A 1 112 ? 0.998 1.607 -12.048 1.00 97.19 112 VAL A CA 1
ATOM 883 C C . VAL A 1 112 ? 2.526 1.697 -12.019 1.00 97.19 112 VAL A C 1
ATOM 885 O O . VAL A 1 112 ? 3.150 1.925 -13.055 1.00 97.19 112 VAL A O 1
ATOM 888 N N . LEU A 1 113 ? 3.141 1.465 -10.855 1.00 96.81 113 LEU A N 1
ATOM 889 C CA . LEU A 1 113 ? 4.599 1.460 -10.697 1.00 96.81 113 LEU A CA 1
ATOM 890 C C . LEU A 1 113 ? 5.265 0.377 -11.550 1.00 96.81 113 LEU A C 1
ATOM 892 O O . LEU A 1 113 ? 6.266 0.655 -12.206 1.00 96.81 113 LEU A O 1
ATOM 896 N N . LYS A 1 114 ? 4.705 -0.838 -11.582 1.00 96.19 114 LYS A N 1
ATOM 897 C CA . LYS A 1 114 ? 5.200 -1.923 -12.442 1.00 96.19 114 LYS A CA 1
ATOM 898 C C . LYS A 1 114 ? 5.158 -1.532 -13.912 1.00 96.19 114 LYS A C 1
ATOM 900 O O . LYS A 1 114 ? 6.173 -1.664 -14.587 1.00 96.19 114 LYS A O 1
ATOM 905 N N . GLY A 1 115 ? 4.039 -0.965 -14.364 1.00 94.31 115 GLY A N 1
ATOM 906 C CA . GLY A 1 115 ? 3.934 -0.444 -15.723 1.00 94.31 115 GLY A CA 1
ATOM 907 C C . GLY A 1 115 ? 5.034 0.578 -16.018 1.00 94.31 115 GLY A C 1
ATOM 908 O O . GLY A 1 115 ? 5.761 0.436 -16.995 1.00 94.31 115 GLY A O 1
ATOM 909 N N . ALA A 1 116 ? 5.227 1.572 -15.147 1.00 95.12 116 ALA A N 1
ATOM 910 C CA . ALA A 1 116 ? 6.267 2.588 -15.331 1.00 95.12 116 ALA A CA 1
ATOM 911 C C . ALA A 1 116 ? 7.687 1.993 -15.424 1.00 95.12 116 ALA A C 1
ATOM 913 O O . ALA A 1 116 ? 8.489 2.429 -16.256 1.00 95.12 116 ALA A O 1
ATOM 914 N N . VAL A 1 117 ? 7.994 0.979 -14.610 1.00 96.94 117 VAL A N 1
ATOM 915 C CA . VAL A 1 117 ? 9.279 0.265 -14.663 1.00 96.94 117 VAL A CA 1
ATOM 916 C C . VAL A 1 117 ? 9.442 -0.480 -15.989 1.00 96.94 117 VAL A C 1
ATOM 918 O O . VAL A 1 117 ? 10.502 -0.380 -16.602 1.00 96.94 117 VAL A O 1
ATOM 921 N N . GLU A 1 118 ? 8.404 -1.164 -16.474 1.00 96.31 118 GLU A N 1
ATOM 922 C CA . GLU A 1 118 ? 8.430 -1.878 -17.759 1.00 96.31 118 GLU A CA 1
ATOM 923 C C . GLU A 1 118 ? 8.681 -0.927 -18.939 1.00 96.31 118 GLU A C 1
ATOM 925 O O . GLU A 1 118 ? 9.563 -1.184 -19.759 1.00 96.31 118 GLU A O 1
ATOM 930 N N . TRP A 1 119 ? 7.993 0.218 -18.992 1.00 95.75 119 TRP A N 1
ATOM 931 C CA . TRP A 1 119 ? 8.232 1.242 -20.021 1.00 95.75 119 TRP A CA 1
ATOM 932 C C . TRP A 1 119 ? 9.655 1.809 -19.961 1.00 95.75 119 TRP A C 1
ATOM 934 O O . TRP A 1 119 ? 10.292 2.039 -20.994 1.00 95.75 119 TRP A O 1
ATOM 944 N N . THR A 1 120 ? 10.181 2.006 -18.751 1.00 94.75 120 THR A N 1
ATOM 945 C CA . THR A 1 120 ? 11.556 2.484 -18.558 1.00 94.75 120 THR A CA 1
ATOM 946 C C . THR A 1 120 ? 12.567 1.445 -19.042 1.00 94.75 120 THR A C 1
ATOM 948 O O . THR A 1 120 ? 13.535 1.794 -19.709 1.00 94.75 120 THR A O 1
ATOM 951 N N . LEU A 1 121 ? 12.320 0.161 -18.780 1.00 96.50 121 LEU A N 1
ATOM 952 C CA . LEU A 1 121 ? 13.193 -0.923 -19.220 1.00 96.50 121 LEU A CA 1
ATOM 953 C C . LEU A 1 121 ? 13.190 -1.074 -20.748 1.00 96.50 121 LEU A C 1
ATOM 955 O O . LEU A 1 121 ? 14.259 -1.133 -21.351 1.00 96.50 121 LEU A O 1
ATOM 959 N N . LEU A 1 122 ? 12.012 -1.037 -21.379 1.00 95.31 122 LEU A N 1
ATOM 960 C CA . LEU A 1 122 ? 11.887 -1.076 -22.841 1.00 95.31 122 LEU A CA 1
ATOM 961 C C . LEU A 1 122 ? 12.585 0.117 -23.505 1.00 95.31 122 LEU A C 1
ATOM 963 O O . LEU A 1 122 ? 13.296 -0.047 -24.495 1.00 95.31 122 LEU A O 1
ATOM 967 N N . SER A 1 123 ? 12.423 1.324 -22.958 1.00 94.00 123 SER A N 1
ATOM 968 C CA . SER A 1 123 ? 13.096 2.510 -23.505 1.00 94.00 123 SER A CA 1
ATOM 969 C C . SER A 1 123 ? 14.617 2.448 -23.342 1.00 94.00 123 SER A C 1
ATOM 971 O O . SER A 1 123 ? 15.343 2.821 -24.266 1.00 94.00 123 SER A O 1
ATOM 973 N N . ALA A 1 124 ? 15.110 1.918 -22.220 1.00 96.06 124 ALA A N 1
ATOM 974 C CA . ALA A 1 124 ? 16.534 1.692 -22.005 1.00 96.06 124 ALA A CA 1
ATOM 975 C C . ALA A 1 124 ? 17.105 0.663 -22.993 1.00 96.06 124 ALA A C 1
ATOM 977 O O . ALA A 1 124 ? 18.172 0.895 -23.559 1.00 96.06 124 ALA A O 1
ATOM 978 N N . GLU A 1 125 ? 16.386 -0.430 -23.260 1.00 95.50 125 GLU A N 1
ATOM 979 C CA . GLU A 1 125 ? 16.799 -1.443 -24.237 1.00 95.50 125 GLU A CA 1
ATOM 980 C C . GLU A 1 125 ? 16.872 -0.864 -25.657 1.00 95.50 125 GLU A C 1
ATOM 982 O O . GLU A 1 125 ? 17.860 -1.069 -26.368 1.00 95.50 125 GLU A O 1
ATOM 987 N N . VAL A 1 126 ? 15.879 -0.061 -26.054 1.00 94.25 126 VAL A N 1
ATOM 988 C CA . VAL A 1 126 ? 15.904 0.659 -27.336 1.00 94.25 126 VAL A CA 1
ATOM 989 C C . VAL A 1 126 ? 17.105 1.605 -27.404 1.00 94.25 126 VAL A C 1
ATOM 991 O O . VAL A 1 126 ? 17.851 1.574 -28.385 1.00 94.25 126 VAL A O 1
ATOM 994 N N . ALA A 1 127 ? 17.346 2.401 -26.360 1.00 95.38 127 ALA A N 1
ATOM 995 C CA . ALA A 1 127 ? 18.483 3.319 -26.306 1.00 95.38 127 ALA A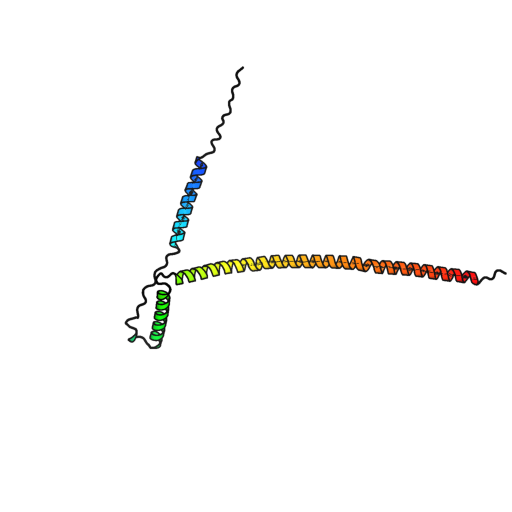 CA 1
ATOM 996 C C . ALA A 1 127 ? 19.831 2.579 -26.375 1.00 95.38 127 ALA A C 1
ATOM 998 O O . ALA A 1 127 ? 20.755 3.018 -27.069 1.00 95.38 127 ALA A O 1
ATOM 999 N N . GLN A 1 128 ? 19.942 1.431 -25.707 1.00 95.88 128 GLN A N 1
ATOM 1000 C CA . GLN A 1 128 ? 21.142 0.604 -25.727 1.00 95.88 128 GLN A CA 1
ATOM 1001 C C . GLN A 1 128 ? 21.375 -0.023 -27.104 1.00 95.88 128 GLN A C 1
ATOM 1003 O O . GLN A 1 128 ? 22.500 0.011 -27.601 1.00 95.88 128 GLN A O 1
ATOM 1008 N N . ASN A 1 129 ? 20.324 -0.511 -27.766 1.00 93.19 129 ASN A N 1
ATOM 1009 C CA . ASN A 1 129 ? 20.415 -1.009 -29.137 1.00 93.19 129 ASN A CA 1
ATOM 1010 C C . ASN A 1 129 ? 20.848 0.089 -30.114 1.00 93.19 129 ASN A C 1
ATOM 1012 O O . ASN A 1 129 ? 21.757 -0.133 -30.915 1.00 93.19 129 ASN A O 1
ATOM 1016 N N . MET A 1 130 ? 20.279 1.293 -30.008 1.00 92.44 130 MET A N 1
ATOM 1017 C CA . MET A 1 130 ? 20.696 2.436 -30.830 1.00 92.44 130 MET A CA 1
ATOM 1018 C C . MET A 1 130 ? 22.161 2.806 -30.591 1.00 92.44 130 MET A C 1
ATOM 1020 O O . MET A 1 130 ? 22.907 3.023 -31.548 1.00 92.44 130 MET A O 1
ATOM 1024 N N . THR A 1 131 ? 22.589 2.821 -29.327 1.00 93.38 131 THR A N 1
ATOM 1025 C CA . THR A 1 131 ? 23.984 3.089 -28.963 1.00 93.38 131 THR A CA 1
ATOM 1026 C C . THR A 1 131 ? 24.898 2.038 -29.581 1.00 93.38 131 THR A C 1
ATOM 1028 O O . THR A 1 131 ? 25.823 2.398 -30.299 1.00 93.38 131 THR A O 1
ATOM 1031 N N . ASN A 1 132 ? 24.585 0.751 -29.407 1.00 91.62 132 ASN A N 1
ATOM 1032 C CA . ASN A 1 132 ? 25.360 -0.357 -29.962 1.00 91.62 132 ASN A CA 1
ATOM 1033 C C . ASN A 1 132 ? 25.479 -0.283 -31.490 1.00 91.62 132 ASN A C 1
ATOM 1035 O O . ASN A 1 132 ? 26.562 -0.506 -32.027 1.00 91.62 132 ASN A O 1
ATOM 1039 N N . MET A 1 133 ? 24.401 0.064 -32.202 1.00 88.19 133 MET A N 1
ATOM 1040 C CA . MET A 1 133 ? 24.452 0.251 -33.658 1.00 88.19 133 MET A CA 1
ATOM 1041 C C . MET A 1 133 ? 25.374 1.413 -34.048 1.00 88.19 133 MET A C 1
ATOM 1043 O O . MET A 1 133 ? 26.150 1.294 -35.000 1.00 88.19 133 MET A O 1
ATOM 1047 N N . MET A 1 134 ? 25.334 2.514 -33.295 1.00 89.50 134 MET A N 1
ATOM 1048 C CA . MET A 1 134 ? 26.173 3.687 -33.535 1.00 89.50 134 MET A CA 1
ATOM 1049 C C . MET A 1 134 ? 27.659 3.411 -33.261 1.00 89.50 134 MET A C 1
ATOM 1051 O O . MET A 1 134 ? 28.503 3.901 -34.009 1.00 89.50 134 MET A O 1
ATOM 1055 N N . THR A 1 135 ? 28.002 2.595 -32.258 1.00 88.88 135 THR A N 1
ATOM 1056 C CA . THR A 1 135 ? 29.395 2.191 -31.979 1.00 88.88 135 THR A CA 1
ATOM 1057 C C . THR A 1 135 ? 29.898 1.060 -32.875 1.00 88.88 135 THR A C 1
ATOM 1059 O O . THR A 1 135 ? 31.096 1.002 -33.147 1.00 88.88 135 THR A O 1
ATOM 1062 N N . ALA A 1 136 ? 29.027 0.167 -33.354 1.00 83.19 136 ALA A N 1
ATOM 1063 C CA . ALA A 1 136 ? 29.418 -0.964 -34.201 1.00 83.19 136 ALA A CA 1
ATOM 1064 C C . ALA A 1 136 ? 29.641 -0.581 -35.677 1.00 83.19 136 ALA A C 1
ATOM 1066 O O . ALA A 1 136 ? 30.442 -1.216 -36.362 1.00 83.19 136 ALA A O 1
ATOM 1067 N N . MET A 1 137 ? 28.981 0.471 -36.174 1.00 81.81 137 MET A N 1
ATOM 1068 C CA . MET A 1 137 ? 29.135 0.962 -37.554 1.00 81.81 137 MET A CA 1
ATOM 1069 C C . MET A 1 137 ? 30.564 1.450 -37.897 1.00 81.81 137 MET A C 1
ATOM 1071 O O . MET A 1 137 ? 31.118 0.993 -38.902 1.00 81.81 137 MET A O 1
ATOM 1075 N N . PRO A 1 138 ? 31.212 2.329 -37.102 1.00 84.44 138 PRO A N 1
ATOM 1076 C CA . PRO A 1 138 ? 32.544 2.855 -37.406 1.00 84.44 138 PRO A CA 1
ATOM 1077 C C . PRO A 1 138 ? 33.635 1.798 -37.648 1.00 84.44 138 PRO A C 1
ATOM 1079 O O . PRO A 1 138 ? 34.316 1.900 -38.670 1.00 84.44 138 PRO A O 1
ATOM 1082 N N . PRO A 1 139 ? 33.825 0.766 -36.798 1.00 83.25 139 PRO A N 1
ATOM 1083 C CA . PRO A 1 139 ? 34.879 -0.220 -37.025 1.00 83.25 139 PRO A CA 1
ATOM 1084 C C . PRO A 1 139 ? 34.639 -1.056 -38.287 1.00 83.25 139 PRO A C 1
ATOM 1086 O O . PRO A 1 139 ? 35.606 -1.389 -38.967 1.00 83.25 139 PRO A O 1
ATOM 1089 N N . ILE A 1 140 ? 33.384 -1.343 -38.655 1.00 86.88 140 ILE A N 1
ATOM 1090 C CA . ILE A 1 140 ? 33.058 -2.067 -39.897 1.00 86.88 140 ILE A CA 1
ATOM 1091 C C . ILE A 1 140 ? 33.445 -1.227 -41.119 1.00 86.88 140 ILE A C 1
ATOM 1093 O O . ILE A 1 140 ? 34.095 -1.725 -42.039 1.00 86.88 140 ILE A O 1
ATOM 1097 N N . ILE A 1 141 ? 33.097 0.062 -41.116 1.00 88.31 141 ILE A N 1
ATOM 1098 C CA . ILE A 1 141 ? 33.440 0.983 -42.208 1.00 88.31 141 ILE A CA 1
ATOM 1099 C C . ILE A 1 141 ? 34.963 1.136 -42.324 1.00 88.31 141 ILE A C 1
ATOM 1101 O O . ILE A 1 141 ? 35.510 1.073 -43.427 1.00 88.31 141 ILE A O 1
ATOM 1105 N N . LEU A 1 142 ? 35.665 1.277 -41.195 1.00 90.69 142 LEU A N 1
ATOM 1106 C CA . LEU A 1 142 ? 37.128 1.358 -41.159 1.00 90.69 142 LEU A CA 1
ATOM 1107 C C . LEU A 1 142 ? 37.791 0.056 -41.633 1.00 90.69 142 LEU A C 1
ATOM 1109 O O . LEU A 1 142 ? 38.760 0.101 -42.395 1.00 90.69 142 LEU A O 1
ATOM 1113 N N . ALA A 1 143 ? 37.255 -1.103 -41.246 1.00 91.44 143 ALA A N 1
ATOM 1114 C CA . ALA A 1 143 ? 37.734 -2.405 -41.703 1.00 91.44 143 ALA A CA 1
ATOM 1115 C C . ALA A 1 143 ? 37.593 -2.545 -43.227 1.00 91.44 143 ALA A C 1
ATOM 1117 O O . ALA A 1 143 ? 38.564 -2.877 -43.907 1.00 91.44 143 ALA A O 1
ATOM 1118 N N . LEU A 1 144 ? 36.432 -2.197 -43.792 1.00 93.00 144 LEU A N 1
ATOM 1119 C CA . LEU A 1 144 ? 36.215 -2.227 -45.243 1.00 93.00 144 LEU A CA 1
ATOM 1120 C C . LEU A 1 144 ? 37.127 -1.236 -45.982 1.00 93.00 144 LEU A C 1
ATOM 1122 O O . LEU A 1 144 ? 37.748 -1.594 -46.986 1.00 93.00 144 LEU A O 1
ATOM 1126 N N . GLY A 1 145 ? 37.261 -0.011 -45.467 1.00 92.69 145 GLY A N 1
ATOM 1127 C CA . GLY A 1 145 ? 38.131 1.013 -46.045 1.00 92.69 145 GLY A CA 1
ATOM 1128 C C . GLY A 1 145 ? 39.603 0.594 -46.061 1.00 92.69 145 GLY A C 1
ATOM 1129 O O . GLY A 1 145 ? 40.265 0.701 -47.097 1.00 92.69 145 GLY A O 1
ATOM 1130 N N . SER A 1 146 ? 40.104 0.055 -44.945 1.00 92.88 146 SER A N 1
ATOM 1131 C CA . SER A 1 146 ? 41.484 -0.440 -44.844 1.00 92.88 146 SER A CA 1
ATOM 1132 C C . SER A 1 146 ? 41.752 -1.620 -45.783 1.00 92.88 146 SER A C 1
ATOM 1134 O O . SER A 1 146 ? 42.789 -1.638 -46.449 1.00 92.88 146 SER A O 1
ATOM 1136 N N . MET A 1 147 ? 40.798 -2.547 -45.930 1.00 96.12 147 MET A N 1
ATOM 1137 C CA . MET A 1 147 ? 40.913 -3.689 -46.840 1.00 96.12 147 MET A CA 1
ATOM 1138 C C . MET A 1 147 ? 41.027 -3.247 -48.307 1.00 96.12 147 MET A C 1
ATOM 1140 O O . MET A 1 147 ? 41.889 -3.736 -49.042 1.00 96.12 147 MET A O 1
ATOM 1144 N N . ILE A 1 148 ? 40.208 -2.278 -48.732 1.00 96.25 148 ILE A N 1
ATOM 1145 C CA . ILE A 1 148 ? 40.260 -1.716 -50.092 1.00 96.25 148 ILE A CA 1
ATOM 1146 C C . ILE A 1 148 ? 41.598 -1.006 -50.334 1.00 96.25 148 ILE A C 1
ATOM 1148 O O . ILE A 1 148 ? 42.212 -1.181 -51.391 1.00 96.25 148 ILE A O 1
ATOM 1152 N N . LEU A 1 149 ? 42.071 -0.220 -49.362 1.00 95.19 149 LEU A N 1
ATOM 1153 C CA . LEU A 1 149 ? 43.354 0.480 -49.449 1.00 95.19 149 LEU A CA 1
ATOM 1154 C C . LEU A 1 149 ? 44.518 -0.503 -49.599 1.00 95.19 149 LEU A C 1
ATOM 1156 O O . LEU A 1 149 ? 45.329 -0.354 -50.516 1.00 95.19 149 LEU A O 1
ATOM 1160 N N . LEU A 1 150 ? 44.554 -1.542 -48.760 1.00 95.75 150 LEU A N 1
ATOM 1161 C CA . LEU A 1 150 ? 45.568 -2.593 -48.803 1.00 95.75 150 LEU A CA 1
ATOM 1162 C C . LEU A 1 150 ? 45.575 -3.294 -50.166 1.00 95.75 150 LEU A C 1
ATOM 1164 O O . LEU A 1 150 ? 46.633 -3.449 -50.778 1.00 95.75 150 LEU A O 1
ATOM 1168 N N . PHE A 1 151 ? 44.397 -3.641 -50.691 1.00 96.38 151 PHE A N 1
ATOM 1169 C CA . PHE A 1 151 ? 44.266 -4.253 -52.011 1.00 96.38 151 PHE A CA 1
ATOM 1170 C C . PHE A 1 151 ? 44.834 -3.357 -53.121 1.00 96.38 151 PHE A C 1
ATOM 1172 O O . PHE A 1 151 ? 45.562 -3.836 -53.996 1.00 96.38 151 PHE A O 1
ATOM 1179 N N . LYS A 1 152 ? 44.570 -2.042 -53.079 1.00 95.31 152 LYS A N 1
ATOM 1180 C CA . LYS A 1 152 ? 45.135 -1.096 -54.058 1.00 95.31 152 LYS A CA 1
ATOM 1181 C C . LYS A 1 152 ? 46.650 -0.955 -53.924 1.00 95.31 152 LYS A C 1
ATOM 1183 O O . LYS A 1 152 ? 47.324 -0.894 -54.953 1.00 95.31 152 LYS A O 1
ATOM 1188 N N . VAL A 1 153 ? 47.189 -0.930 -52.704 1.00 95.69 153 VAL A N 1
ATOM 1189 C CA . VAL A 1 153 ? 48.640 -0.852 -52.453 1.00 95.69 153 VAL A CA 1
ATOM 1190 C C . VAL A 1 153 ? 49.344 -2.105 -52.957 1.00 95.69 153 VAL A C 1
ATOM 1192 O O . VAL A 1 153 ? 50.308 -1.993 -53.712 1.00 95.69 153 VAL A O 1
ATOM 1195 N N . ILE A 1 154 ? 48.821 -3.288 -52.626 1.00 95.00 154 ILE A N 1
ATOM 1196 C CA . ILE A 1 154 ? 49.338 -4.571 -53.109 1.00 95.00 154 ILE A CA 1
ATOM 1197 C C . ILE A 1 154 ? 49.307 -4.582 -54.636 1.00 95.00 154 ILE A C 1
ATOM 1199 O O . ILE A 1 154 ? 50.344 -4.768 -55.268 1.00 95.00 154 ILE A O 1
ATOM 1203 N N . LYS A 1 155 ? 48.155 -4.293 -55.254 1.00 95.12 155 LYS A N 1
ATOM 1204 C CA . LYS A 1 155 ? 48.033 -4.253 -56.717 1.00 95.12 155 LYS A CA 1
ATOM 1205 C C . LYS A 1 155 ? 49.047 -3.296 -57.353 1.00 95.12 155 LYS A C 1
ATOM 1207 O O . LYS A 1 155 ? 49.672 -3.655 -58.348 1.00 95.12 155 LYS A O 1
ATOM 1212 N N . ARG A 1 156 ? 49.237 -2.102 -56.780 1.00 92.94 156 ARG A N 1
ATOM 1213 C CA . ARG A 1 156 ? 50.223 -1.120 -57.257 1.00 92.94 156 ARG A CA 1
ATOM 1214 C C . ARG A 1 156 ? 51.655 -1.637 -57.119 1.00 92.94 156 ARG A C 1
ATOM 1216 O O . ARG A 1 156 ? 52.431 -1.481 -58.054 1.00 92.94 156 ARG A O 1
ATOM 1223 N N . TYR A 1 157 ? 51.987 -2.271 -55.997 1.00 93.25 157 TYR A N 1
ATOM 1224 C CA . TYR A 1 157 ? 53.302 -2.866 -55.763 1.00 93.25 157 TYR A CA 1
ATOM 1225 C C . TYR A 1 157 ? 53.608 -3.980 -56.774 1.00 93.25 157 TYR A C 1
ATOM 1227 O O . TYR A 1 157 ? 54.671 -3.982 -57.392 1.00 93.25 157 TYR A O 1
ATOM 1235 N N . TRP A 1 158 ? 52.645 -4.874 -57.019 1.00 91.19 158 TRP A N 1
ATOM 1236 C CA . TRP A 1 158 ? 52.767 -5.933 -58.025 1.00 91.19 158 TRP A CA 1
ATOM 1237 C C . TRP A 1 158 ? 52.918 -5.386 -59.445 1.00 91.19 158 TRP A C 1
ATOM 1239 O O . TRP A 1 158 ? 53.720 -5.914 -60.211 1.00 91.19 158 TRP A O 1
ATOM 1249 N N . LEU A 1 159 ? 52.174 -4.334 -59.800 1.00 87.19 159 LEU A N 1
ATOM 1250 C CA . LEU A 1 159 ? 52.311 -3.677 -61.100 1.00 87.19 159 LEU A CA 1
ATOM 1251 C C . LEU A 1 159 ? 53.698 -3.050 -61.261 1.00 87.19 159 LEU A C 1
ATOM 1253 O O . LEU A 1 159 ? 54.333 -3.284 -62.281 1.00 87.19 159 LEU A O 1
ATOM 1257 N N . ASN A 1 160 ? 54.196 -2.326 -60.253 1.00 86.06 160 ASN A N 1
ATOM 1258 C CA . ASN A 1 160 ? 55.503 -1.670 -60.332 1.00 86.06 160 ASN A CA 1
ATOM 1259 C C . ASN A 1 160 ? 56.647 -2.681 -60.513 1.00 86.06 160 ASN A C 1
ATOM 1261 O O . ASN A 1 160 ? 57.512 -2.492 -61.361 1.00 86.06 160 ASN A O 1
ATOM 1265 N N . ARG A 1 161 ? 56.594 -3.812 -59.795 1.00 82.12 161 ARG A N 1
ATOM 1266 C CA . ARG A 1 161 ? 57.583 -4.896 -59.921 1.00 82.12 161 ARG A CA 1
ATOM 1267 C C . ARG A 1 161 ? 57.636 -5.530 -61.312 1.00 82.12 161 ARG A C 1
ATOM 1269 O O . ARG A 1 161 ? 58.669 -6.071 -61.683 1.00 82.12 161 ARG A O 1
ATOM 1276 N N . ARG A 1 162 ? 56.544 -5.494 -62.085 1.00 75.56 162 ARG A N 1
ATOM 1277 C CA . ARG A 1 162 ? 56.534 -6.040 -63.454 1.00 75.56 162 ARG A CA 1
ATOM 1278 C C . ARG A 1 162 ? 57.308 -5.173 -64.450 1.00 75.56 162 ARG A C 1
ATOM 1280 O O . ARG A 1 162 ? 57.721 -5.703 -65.474 1.00 75.56 162 ARG A O 1
ATOM 1287 N N . TYR A 1 163 ? 57.524 -3.889 -64.163 1.00 66.56 163 TYR A N 1
ATOM 1288 C CA . TYR A 1 163 ? 58.254 -2.992 -65.065 1.00 66.56 163 TYR A CA 1
ATOM 1289 C C . TYR A 1 163 ? 59.780 -3.106 -64.934 1.00 66.56 163 TYR A C 1
ATOM 1291 O O . TYR A 1 163 ? 60.481 -2.833 -65.899 1.00 66.56 163 TYR A O 1
ATOM 1299 N N . GLU A 1 164 ? 60.305 -3.573 -63.798 1.00 66.44 164 GLU A N 1
ATOM 1300 C CA . GLU A 1 164 ? 61.756 -3.758 -63.600 1.00 66.44 164 GLU A CA 1
ATOM 1301 C C . GLU A 1 164 ? 62.323 -5.008 -64.303 1.00 66.44 164 GLU A C 1
ATOM 1303 O O . GLU A 1 164 ? 63.534 -5.145 -64.433 1.00 66.44 164 GLU A O 1
ATOM 1308 N N . VAL A 1 165 ? 61.469 -5.923 -64.782 1.00 68.06 165 VAL A N 1
ATOM 1309 C CA . VAL A 1 165 ? 61.892 -7.217 -65.361 1.00 68.06 165 VAL A CA 1
ATOM 1310 C C 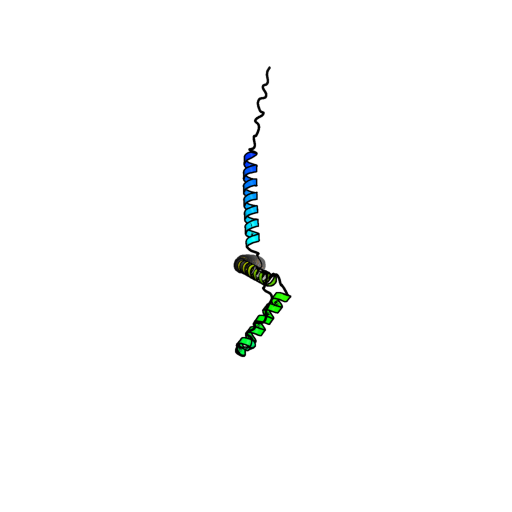. VAL A 1 165 ? 62.086 -7.162 -66.887 1.00 68.06 165 VAL A C 1
ATOM 1312 O O . VAL A 1 165 ? 62.533 -8.137 -67.483 1.00 68.06 165 VAL A O 1
ATOM 1315 N N . TYR A 1 166 ? 61.828 -6.021 -67.535 1.00 59.66 166 TYR A N 1
ATOM 1316 C CA . TYR A 1 166 ? 62.149 -5.822 -68.952 1.00 59.66 166 TYR A CA 1
ATOM 1317 C C . TYR A 1 166 ? 63.313 -4.835 -69.105 1.00 59.66 166 TYR A C 1
ATOM 1319 O O . TYR A 1 166 ? 63.071 -3.631 -69.199 1.00 59.66 166 TYR A O 1
ATOM 1327 N N . PRO A 1 167 ? 64.575 -5.305 -69.145 1.00 59.38 167 PRO A N 1
ATOM 1328 C CA . PRO A 1 167 ? 65.668 -4.470 -69.613 1.00 59.38 167 PRO A CA 1
ATOM 1329 C C . PRO A 1 167 ? 65.404 -4.139 -71.084 1.00 59.38 167 PRO A C 1
ATOM 1331 O O . PRO A 1 167 ? 65.307 -5.026 -71.932 1.00 59.38 167 PRO A O 1
ATOM 1334 N N . SER A 1 168 ? 65.229 -2.853 -71.371 1.00 67.12 168 SER A N 1
ATOM 1335 C CA . SER A 1 168 ? 65.207 -2.326 -72.731 1.00 67.12 168 SER A CA 1
ATOM 1336 C C . SER A 1 168 ? 66.587 -2.546 -73.354 1.00 67.12 168 SER A C 1
ATOM 1338 O O . SER A 1 168 ? 67.522 -1.804 -73.047 1.00 67.12 168 SER A O 1
ATOM 1340 N N . HIS A 1 169 ? 66.706 -3.607 -74.152 1.00 59.16 169 HIS A N 1
ATOM 1341 C CA . HIS A 1 169 ? 67.802 -3.811 -75.097 1.00 59.16 169 HIS A CA 1
ATOM 1342 C C . HIS A 1 169 ? 67.619 -2.930 -76.332 1.00 59.16 169 HIS A C 1
ATOM 1344 O O . HIS A 1 169 ? 66.451 -2.745 -76.750 1.00 59.16 169 HIS A O 1
#

Secondary structure (DSSP, 8-state):
--------------HHHHHHHHHHHHHHHHHHHHHHHHH---PPPPPP---TTTTTS-HHHHHHHHHHHHHHHHHHHH-TTSHHHHHHHHHHHHHHHHHHHHHHHHHHHHHHHHHHHHHHHHHHHHHHHHHHHHHHHHHHHHHHHHHHHHHHHHHHHHHHHHHTT----